Protein AF-A0A2H0EDC3-F1 (afdb_monomer_lite)

Sequence (163 aa):
MGNQDIRWSEEHVVAGQKFCNKIWNSARFALLQILNSIITKQIPRGSFQISKTIKPKTTADKKILNQLTKIKKSTEKDLDNYRFGQALHKLYEFFWHNFCDKYIEISKKQMADDKLQKNTQEILIYILLSSLKLLHPFMPFITEEIYQQLPIKNKKMLMIEKW

Radius of gyration: 16.55 Å; chains: 1; bounding box: 41×32×51 Å

Organism: NCBI:txid1975071

pLDDT: mean 89.43, std 10.79, range [50.56, 98.12]

Structure (mmCIF, N/CA/C/O backbone):
data_AF-A0A2H0EDC3-F1
#
_entry.id   AF-A0A2H0EDC3-F1
#
loop_
_atom_site.group_PDB
_atom_site.id
_atom_site.type_symbol
_atom_site.label_atom_id
_atom_site.label_alt_id
_atom_site.label_comp_id
_atom_site.label_asym_id
_atom_site.label_entity_id
_atom_site.label_seq_id
_atom_site.pdbx_PDB_ins_code
_atom_site.Cartn_x
_atom_site.Cartn_y
_atom_site.Cartn_z
_atom_site.occupancy
_atom_site.B_iso_or_equiv
_atom_site.auth_seq_id
_atom_site.auth_comp_id
_atom_site.auth_asym_id
_atom_site.auth_atom_id
_atom_site.pdbx_PDB_model_num
ATOM 1 N N . MET A 1 1 ? 6.210 3.851 -24.249 1.00 50.56 1 MET A N 1
ATOM 2 C CA . MET A 1 1 ? 7.365 3.884 -23.326 1.00 50.56 1 MET A CA 1
ATOM 3 C C . MET A 1 1 ? 7.653 2.446 -22.936 1.00 50.56 1 MET A C 1
ATOM 5 O O . MET A 1 1 ? 6.870 1.892 -22.180 1.00 50.56 1 MET A O 1
ATOM 9 N N . GLY A 1 2 ? 8.648 1.818 -23.562 1.00 57.88 2 GLY A N 1
ATOM 10 C CA . GLY A 1 2 ? 8.924 0.377 -23.434 1.00 57.88 2 GLY A CA 1
ATOM 11 C C . GLY A 1 2 ? 10.128 -0.111 -24.254 1.00 57.88 2 GLY A C 1
ATOM 12 O O . GLY A 1 2 ? 10.671 -1.156 -23.939 1.00 57.88 2 GLY A O 1
ATOM 13 N N . ASN A 1 3 ? 10.590 0.677 -25.234 1.00 67.06 3 ASN A N 1
ATOM 14 C CA . ASN A 1 3 ? 11.725 0.343 -26.110 1.00 67.06 3 ASN A CA 1
ATOM 15 C C . ASN A 1 3 ? 12.952 1.245 -25.868 1.00 67.06 3 ASN A C 1
ATOM 17 O O . ASN A 1 3 ? 13.669 1.561 -26.810 1.00 67.06 3 ASN A O 1
ATOM 21 N N . GLN A 1 4 ? 13.134 1.764 -24.651 1.00 77.19 4 GLN A N 1
ATOM 22 C CA . GLN A 1 4 ? 14.317 2.561 -24.313 1.00 77.19 4 GLN A CA 1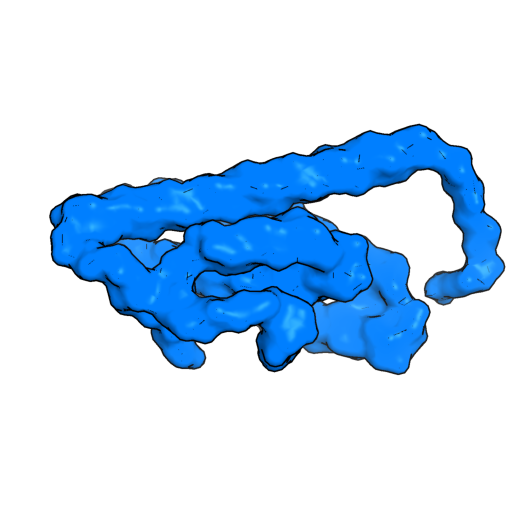
ATOM 23 C C . GLN A 1 4 ? 15.284 1.704 -23.511 1.00 77.19 4 GLN A C 1
ATOM 25 O O . GLN A 1 4 ? 14.855 1.002 -22.594 1.00 77.19 4 GLN A O 1
ATOM 30 N N . ASP A 1 5 ? 16.569 1.800 -23.841 1.00 84.88 5 ASP A N 1
ATOM 31 C CA . ASP A 1 5 ? 17.624 1.147 -23.078 1.00 84.88 5 ASP A CA 1
ATOM 32 C C . ASP A 1 5 ? 17.615 1.650 -21.633 1.00 84.88 5 ASP A C 1
ATOM 34 O O . ASP A 1 5 ? 17.554 2.854 -21.363 1.00 84.88 5 ASP A O 1
ATOM 38 N N . ILE A 1 6 ? 17.674 0.713 -20.690 1.00 84.38 6 ILE A N 1
ATOM 39 C CA . ILE A 1 6 ? 17.744 1.029 -19.267 1.00 84.38 6 ILE A CA 1
ATOM 40 C C . ILE A 1 6 ? 19.215 1.056 -18.881 1.00 84.38 6 ILE A C 1
ATOM 42 O O . ILE A 1 6 ? 19.876 0.020 -18.801 1.00 84.38 6 ILE A O 1
ATOM 46 N N . ARG A 1 7 ? 19.733 2.256 -18.618 1.00 88.12 7 ARG A N 1
ATOM 47 C CA . ARG A 1 7 ? 21.072 2.406 -18.054 1.00 88.12 7 ARG A CA 1
ATOM 48 C C . ARG A 1 7 ? 21.063 1.922 -16.606 1.00 88.12 7 ARG A C 1
ATOM 50 O O . ARG A 1 7 ? 20.279 2.400 -15.790 1.00 88.12 7 ARG A O 1
ATOM 57 N N . TRP A 1 8 ? 21.978 1.015 -16.279 1.00 90.81 8 TRP A N 1
ATOM 58 C CA . TRP A 1 8 ? 22.224 0.639 -14.892 1.00 90.81 8 TRP A CA 1
ATOM 59 C C . TRP A 1 8 ? 22.732 1.843 -14.086 1.00 90.81 8 TRP A C 1
ATOM 61 O O . TRP A 1 8 ? 23.658 2.541 -14.510 1.00 90.81 8 TRP A O 1
ATOM 71 N N . SER A 1 9 ? 22.136 2.065 -12.915 1.00 93.38 9 SER A N 1
ATOM 72 C CA . SER A 1 9 ? 22.588 3.047 -11.932 1.00 93.38 9 SER A CA 1
ATOM 73 C C . SER A 1 9 ? 22.294 2.537 -10.527 1.00 93.38 9 SER A C 1
ATOM 75 O O . SER A 1 9 ? 21.162 2.155 -10.222 1.00 93.38 9 SER A O 1
ATOM 77 N N . GLU A 1 10 ? 23.302 2.591 -9.658 1.00 95.69 10 GLU A N 1
ATOM 78 C CA . GLU A 1 10 ? 23.181 2.260 -8.233 1.00 95.69 10 GLU A CA 1
ATOM 79 C C . GLU A 1 10 ? 22.108 3.119 -7.542 1.00 95.69 10 GLU A C 1
ATOM 81 O O . GLU A 1 10 ? 21.401 2.676 -6.638 1.00 95.69 10 GLU A O 1
ATOM 86 N N . GLU A 1 11 ? 21.908 4.347 -8.025 1.00 95.19 11 GLU A N 1
ATOM 87 C CA . GLU A 1 11 ? 20.897 5.267 -7.507 1.00 95.19 11 GLU A CA 1
ATOM 88 C C . GLU A 1 11 ? 19.480 4.688 -7.609 1.00 95.19 11 GLU A C 1
ATOM 90 O O . GLU A 1 11 ? 18.653 4.910 -6.721 1.00 95.19 11 GLU A O 1
ATOM 95 N N . HIS A 1 12 ? 19.194 3.900 -8.654 1.00 90.81 12 HIS A N 1
ATOM 96 C CA . HIS A 1 12 ? 17.902 3.233 -8.816 1.00 90.81 12 HIS A CA 1
ATOM 97 C C . HIS A 1 12 ? 17.702 2.119 -7.783 1.00 90.81 12 HIS A C 1
ATOM 99 O O . HIS A 1 12 ? 16.598 1.965 -7.255 1.00 90.81 12 HIS A O 1
ATOM 105 N N . VAL A 1 13 ? 18.767 1.391 -7.435 1.00 94.44 13 VAL A N 1
ATOM 106 C CA . VAL A 1 13 ? 18.743 0.365 -6.381 1.00 94.44 13 VAL A CA 1
ATOM 107 C C . VAL A 1 13 ? 18.464 1.013 -5.026 1.00 94.44 13 VAL A C 1
ATOM 109 O O . VAL A 1 13 ? 17.558 0.591 -4.301 1.00 94.44 13 VAL A O 1
ATOM 112 N N . VAL A 1 14 ? 19.170 2.103 -4.715 1.00 96.81 14 VAL A N 1
ATOM 113 C CA . VAL A 1 14 ? 18.972 2.874 -3.478 1.00 96.81 14 VAL A CA 1
ATOM 114 C C . VAL A 1 14 ? 17.556 3.456 -3.403 1.00 96.81 14 VAL A C 1
ATOM 116 O O . VAL A 1 14 ? 16.933 3.438 -2.338 1.00 96.81 14 VAL A O 1
ATOM 119 N N . ALA A 1 15 ? 17.009 3.948 -4.518 1.00 93.94 15 ALA A N 1
ATOM 120 C CA . ALA A 1 15 ? 15.629 4.425 -4.577 1.00 93.94 15 ALA A CA 1
ATOM 121 C C . ALA A 1 15 ? 14.622 3.301 -4.267 1.00 93.94 15 ALA A C 1
ATOM 123 O O . ALA A 1 15 ? 13.719 3.495 -3.447 1.00 93.94 15 ALA A O 1
ATOM 124 N N . GLY A 1 16 ? 14.819 2.111 -4.845 1.00 94.94 16 GLY A N 1
ATOM 125 C CA . GLY A 1 16 ? 14.012 0.925 -4.547 1.00 94.94 16 GLY A CA 1
ATOM 126 C C . GLY A 1 16 ? 14.071 0.531 -3.069 1.00 94.94 16 GLY A C 1
ATOM 127 O O . GLY A 1 16 ? 13.032 0.348 -2.433 1.00 94.94 16 GLY A O 1
ATOM 128 N N . GLN A 1 17 ? 15.269 0.498 -2.477 1.00 97.00 17 GLN A N 1
ATOM 129 C CA . GLN A 1 17 ? 15.453 0.200 -1.053 1.00 97.00 17 GLN A CA 1
ATOM 130 C C . GLN A 1 17 ? 14.708 1.200 -0.153 1.00 97.00 17 GLN A C 1
ATOM 132 O O . GLN A 1 17 ? 14.013 0.806 0.788 1.00 97.00 17 GLN A O 1
ATOM 137 N N . LYS A 1 18 ? 14.806 2.503 -0.451 1.00 97.12 18 LYS A N 1
ATOM 138 C CA . LYS A 1 18 ? 14.082 3.551 0.287 1.00 97.12 18 LYS A CA 1
ATOM 139 C C . LYS A 1 18 ? 12.570 3.359 0.202 1.00 97.12 18 LYS A C 1
ATOM 141 O O . LYS A 1 18 ? 11.879 3.564 1.201 1.00 97.12 18 LYS A O 1
ATOM 146 N N . PHE A 1 19 ? 12.059 2.935 -0.952 1.00 97.31 19 PHE A N 1
ATOM 147 C CA . PHE A 1 19 ? 10.638 2.646 -1.115 1.00 97.31 19 PHE A CA 1
ATOM 148 C C . PHE A 1 19 ? 10.187 1.431 -0.309 1.00 97.31 19 PHE A C 1
ATOM 150 O O . PHE A 1 19 ? 9.213 1.540 0.436 1.00 97.31 19 PHE A O 1
ATOM 157 N N . CYS A 1 20 ? 10.941 0.332 -0.342 1.00 97.69 20 CYS A N 1
ATOM 158 C CA . CYS A 1 20 ? 10.697 -0.824 0.521 1.00 97.69 20 CYS A CA 1
ATOM 159 C C . CYS A 1 20 ? 10.637 -0.422 2.006 1.00 97.69 20 CYS A C 1
ATOM 161 O O . CYS A 1 20 ? 9.675 -0.749 2.704 1.00 97.69 20 CYS A O 1
ATOM 163 N N . ASN A 1 21 ? 11.599 0.380 2.474 1.00 97.38 21 ASN A N 1
ATOM 164 C CA . ASN A 1 21 ? 11.613 0.888 3.849 1.00 97.38 21 ASN A CA 1
ATOM 165 C C . ASN A 1 21 ? 10.387 1.757 4.170 1.00 97.38 21 ASN A C 1
ATOM 167 O O . ASN A 1 21 ? 9.816 1.654 5.257 1.00 97.38 21 ASN A O 1
ATOM 171 N N . LYS A 1 22 ? 9.950 2.606 3.232 1.00 96.62 22 LYS A N 1
ATOM 172 C CA . LYS A 1 22 ? 8.741 3.427 3.395 1.00 96.62 22 LYS A CA 1
ATOM 173 C C . LYS A 1 22 ? 7.493 2.546 3.535 1.00 96.62 22 LYS A C 1
ATOM 175 O O . LYS A 1 22 ? 6.687 2.799 4.427 1.00 96.62 22 LYS A O 1
ATOM 180 N N . ILE A 1 23 ? 7.356 1.496 2.720 1.00 97.38 23 ILE A N 1
ATOM 181 C CA . ILE A 1 23 ? 6.242 0.534 2.800 1.00 97.38 23 ILE A CA 1
ATOM 182 C C . ILE A 1 23 ? 6.234 -0.172 4.155 1.00 97.38 23 ILE A C 1
ATOM 184 O O . ILE A 1 23 ? 5.198 -0.196 4.823 1.00 97.38 23 ILE A O 1
ATOM 188 N N . TRP A 1 24 ? 7.391 -0.670 4.591 1.00 97.38 24 TRP A N 1
ATOM 189 C CA . TRP A 1 24 ? 7.544 -1.323 5.888 1.00 97.38 24 TRP A CA 1
ATOM 190 C C . TRP A 1 24 ? 7.150 -0.413 7.055 1.00 97.38 24 TRP A C 1
ATOM 192 O O . TRP A 1 24 ? 6.344 -0.789 7.906 1.00 97.38 24 TRP A O 1
ATOM 202 N N . ASN A 1 25 ? 7.670 0.816 7.080 1.00 96.69 25 ASN A N 1
ATOM 203 C CA . ASN A 1 25 ? 7.394 1.771 8.152 1.00 96.69 25 ASN A CA 1
ATOM 204 C C . ASN A 1 25 ? 5.911 2.161 8.211 1.00 96.69 25 ASN A C 1
ATOM 206 O O . ASN A 1 25 ? 5.329 2.218 9.297 1.00 96.69 25 ASN A O 1
ATOM 210 N N . SER A 1 26 ? 5.281 2.378 7.055 1.00 95.75 26 SER A N 1
ATOM 211 C CA . SER A 1 26 ? 3.847 2.672 6.971 1.00 95.75 26 SER A CA 1
ATOM 212 C C . SER A 1 26 ? 2.989 1.498 7.434 1.00 95.75 26 SER A C 1
ATOM 214 O O . SER A 1 26 ? 2.010 1.696 8.159 1.00 95.75 26 SER A O 1
ATOM 216 N N . ALA A 1 27 ? 3.374 0.272 7.075 1.00 95.44 27 ALA A N 1
ATOM 217 C CA . ALA A 1 27 ? 2.696 -0.928 7.539 1.00 95.44 27 ALA A CA 1
ATOM 218 C C . ALA A 1 27 ? 2.818 -1.112 9.052 1.00 95.44 27 ALA A C 1
ATOM 220 O O . ALA A 1 27 ? 1.811 -1.309 9.733 1.00 95.44 27 ALA A O 1
ATOM 221 N N . ARG A 1 28 ? 4.033 -0.965 9.592 1.00 94.62 28 ARG A N 1
ATOM 222 C CA . ARG A 1 28 ? 4.295 -1.019 11.032 1.00 94.62 28 ARG A CA 1
ATOM 223 C C . ARG A 1 28 ? 3.454 0.005 11.788 1.00 94.62 28 ARG A C 1
ATOM 225 O O . ARG A 1 28 ? 2.851 -0.340 12.800 1.00 94.62 28 ARG A O 1
ATOM 232 N N . PHE A 1 29 ? 3.373 1.241 11.293 1.00 94.62 29 PHE A N 1
ATOM 233 C CA . PHE A 1 29 ? 2.511 2.263 11.885 1.00 94.62 29 PHE A CA 1
ATOM 234 C C . PHE A 1 29 ? 1.046 1.810 11.922 1.00 94.62 29 PHE A C 1
ATOM 236 O O . PHE A 1 29 ? 0.441 1.823 12.992 1.00 94.62 29 PHE A O 1
ATOM 243 N N . ALA A 1 30 ? 0.486 1.374 10.790 1.00 92.62 30 ALA A N 1
ATOM 244 C CA . ALA A 1 30 ? -0.910 0.942 10.722 1.00 92.62 30 ALA A CA 1
ATOM 245 C C . ALA A 1 30 ? -1.193 -0.231 11.678 1.00 92.62 30 ALA A C 1
ATOM 247 O O . ALA A 1 30 ? -2.160 -0.179 12.437 1.00 92.62 30 ALA A O 1
ATOM 248 N N . LEU A 1 31 ? -0.316 -1.242 11.694 1.00 90.19 31 LEU A N 1
ATOM 249 C CA . LEU A 1 31 ? -0.400 -2.411 12.574 1.00 90.19 31 LEU A CA 1
ATOM 250 C C . LEU A 1 31 ? -0.418 -2.034 14.055 1.00 90.19 31 LEU A C 1
ATOM 252 O O . LEU A 1 31 ? -1.269 -2.523 14.801 1.00 90.19 31 LEU A O 1
ATOM 256 N N . LEU A 1 32 ? 0.480 -1.138 14.473 1.00 90.19 32 LEU A N 1
ATOM 257 C CA . LEU A 1 32 ? 0.546 -0.666 15.856 1.00 90.19 32 LEU A CA 1
ATOM 258 C C . LEU A 1 32 ? -0.761 0.004 16.290 1.00 90.19 32 LEU A C 1
ATOM 260 O O . LEU A 1 32 ? -1.227 -0.244 17.401 1.00 90.19 32 LEU A O 1
ATOM 264 N N . GLN A 1 33 ? -1.400 0.788 15.414 1.00 88.50 33 GLN A N 1
ATOM 265 C CA . GLN A 1 33 ? -2.673 1.434 15.751 1.00 88.50 33 GLN A CA 1
ATOM 266 C C . GLN A 1 33 ? -3.785 0.421 16.046 1.00 88.50 33 GLN A C 1
ATOM 268 O O . GLN A 1 33 ? -4.574 0.619 16.971 1.00 88.50 33 GLN A O 1
ATOM 273 N N . ILE A 1 34 ? -3.844 -0.686 15.303 1.00 82.50 34 ILE A N 1
ATOM 274 C CA . ILE A 1 34 ? -4.866 -1.720 15.525 1.00 82.50 34 ILE A CA 1
ATOM 275 C C . ILE A 1 34 ? -4.530 -2.555 16.744 1.00 82.50 34 ILE A C 1
ATOM 277 O O . ILE A 1 34 ? -5.424 -2.832 17.537 1.00 82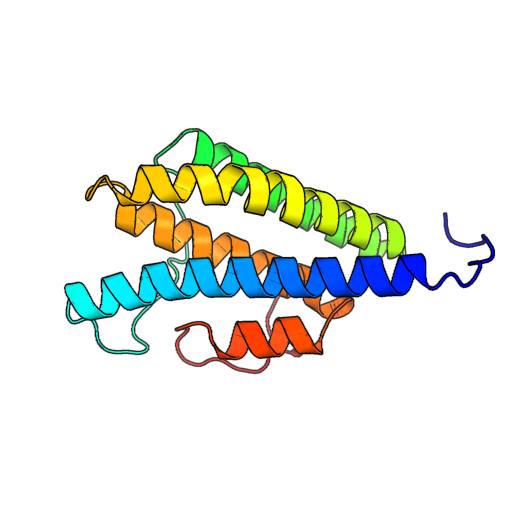.50 34 ILE A O 1
ATOM 281 N N . LEU A 1 35 ? -3.264 -2.948 16.912 1.00 80.62 35 LEU A N 1
ATOM 282 C CA . LEU A 1 35 ? -2.845 -3.753 18.055 1.00 80.62 35 LEU A CA 1
ATOM 283 C C . LEU A 1 35 ? -3.135 -3.022 19.369 1.00 80.62 35 LEU A C 1
ATOM 285 O O . LEU A 1 35 ? -3.681 -3.630 20.285 1.00 80.62 35 LEU A O 1
ATOM 289 N N . ASN A 1 36 ? -2.870 -1.714 19.421 1.00 79.00 36 ASN A N 1
ATOM 290 C CA . ASN A 1 36 ? -3.242 -0.882 20.561 1.00 79.00 36 ASN A CA 1
ATOM 291 C C . ASN A 1 36 ? -4.753 -0.944 20.817 1.00 79.00 36 ASN A C 1
ATOM 293 O O . ASN A 1 36 ? -5.166 -1.190 21.943 1.00 79.00 36 ASN A O 1
ATOM 297 N N . SER A 1 37 ? -5.590 -0.829 19.778 1.00 73.81 37 SER A N 1
ATOM 298 C CA . SER A 1 37 ? -7.045 -0.945 19.948 1.00 73.81 37 SER A CA 1
ATOM 299 C C . SER A 1 37 ? -7.488 -2.337 20.408 1.00 73.81 37 SER A C 1
ATOM 301 O O . SER A 1 37 ? -8.375 -2.438 21.249 1.00 73.81 37 SER A O 1
ATOM 303 N N . ILE A 1 38 ? -6.865 -3.402 19.893 1.00 71.06 38 ILE A N 1
ATOM 304 C CA . ILE A 1 38 ? -7.131 -4.791 20.292 1.00 71.06 38 ILE A CA 1
ATOM 305 C C . ILE A 1 38 ? -6.822 -4.982 21.779 1.00 71.06 38 ILE A C 1
ATOM 307 O O . ILE A 1 38 ? -7.643 -5.551 22.494 1.00 71.06 38 ILE A O 1
ATOM 311 N N . ILE A 1 39 ? -5.672 -4.481 22.240 1.00 68.69 39 ILE A N 1
ATOM 312 C CA . ILE A 1 39 ? -5.248 -4.559 23.643 1.00 68.69 39 ILE A CA 1
ATOM 313 C C . ILE A 1 39 ? -6.195 -3.743 24.528 1.00 68.69 39 ILE A C 1
ATOM 315 O O . ILE A 1 39 ? -6.745 -4.281 25.485 1.00 68.69 39 ILE A O 1
ATOM 319 N N . THR A 1 40 ? -6.447 -2.474 24.191 1.00 68.31 40 THR A N 1
ATOM 320 C CA . THR A 1 40 ? -7.304 -1.587 24.994 1.00 68.31 40 THR A CA 1
ATOM 321 C C . THR A 1 40 ? -8.747 -2.087 25.075 1.00 68.31 40 THR A C 1
ATOM 323 O O . THR A 1 40 ? -9.380 -1.961 26.117 1.00 68.31 40 THR A O 1
ATOM 326 N N . LYS A 1 41 ? -9.280 -2.668 23.992 1.00 67.38 41 LYS A N 1
ATOM 327 C CA . LYS A 1 41 ? -10.680 -3.123 23.907 1.00 67.38 41 LYS A CA 1
ATOM 328 C C . LYS A 1 41 ? -10.853 -4.622 24.178 1.00 67.38 41 LYS A C 1
ATOM 330 O O . LYS A 1 41 ? -11.950 -5.132 23.981 1.00 67.38 41 LYS A O 1
ATOM 335 N N . GLN A 1 42 ? -9.789 -5.319 24.596 1.00 64.25 42 GLN A N 1
ATOM 336 C CA . GLN A 1 42 ? -9.769 -6.766 24.870 1.00 64.25 42 GLN A CA 1
ATOM 337 C C . GLN A 1 42 ? -10.365 -7.617 23.734 1.00 64.25 42 GLN A C 1
ATOM 339 O O . GLN A 1 42 ? -11.045 -8.619 23.952 1.00 64.25 42 GLN A O 1
ATOM 344 N N . ILE A 1 43 ? -10.125 -7.208 22.489 1.00 62.50 43 ILE A N 1
ATOM 345 C CA . ILE A 1 43 ? -10.639 -7.914 21.317 1.00 62.50 43 ILE A CA 1
ATOM 346 C C . ILE A 1 43 ? -9.794 -9.189 21.115 1.00 62.50 43 ILE A C 1
ATOM 348 O O . ILE A 1 43 ? -8.565 -9.112 21.149 1.00 62.50 43 ILE A O 1
ATOM 352 N N . PRO A 1 44 ? -10.387 -10.373 20.870 1.00 61.41 44 PRO A N 1
ATOM 353 C CA . PRO A 1 44 ? -9.613 -11.580 20.597 1.00 61.41 44 PRO A CA 1
ATOM 354 C C . PRO A 1 44 ? -8.700 -11.399 19.376 1.00 61.41 44 PRO A C 1
ATOM 356 O O . PRO A 1 44 ? -9.146 -10.942 18.316 1.00 61.41 44 PRO A O 1
ATOM 359 N N . ARG A 1 45 ? -7.420 -11.780 19.493 1.00 56.75 45 ARG A N 1
ATOM 360 C CA . ARG A 1 45 ? -6.477 -11.755 18.361 1.00 56.75 45 ARG A CA 1
ATOM 361 C C . ARG A 1 45 ? -7.046 -12.582 17.198 1.00 56.75 45 ARG A C 1
ATOM 363 O O . ARG A 1 45 ? -7.513 -13.696 17.397 1.00 56.75 45 ARG A O 1
ATOM 370 N N . GLY A 1 46 ? -7.030 -12.022 15.986 1.00 57.91 46 GLY A N 1
ATOM 371 C CA . GLY A 1 46 ? -7.571 -12.674 14.782 1.00 57.91 46 GLY A CA 1
ATOM 372 C C . GLY A 1 46 ? -9.068 -12.455 14.520 1.00 57.91 46 GLY A C 1
ATOM 373 O O . GLY A 1 46 ? -9.612 -13.036 13.582 1.00 57.91 46 GLY A O 1
ATOM 374 N N . SER A 1 47 ? -9.741 -11.607 15.305 1.00 58.75 47 SER A N 1
ATOM 375 C CA . SER A 1 47 ? -11.135 -11.198 15.058 1.00 58.75 47 SER A CA 1
ATOM 376 C C . SER A 1 47 ? -11.273 -9.865 14.310 1.00 58.75 47 SER A C 1
ATOM 378 O O . SER A 1 47 ? -12.392 -9.417 14.063 1.00 58.75 47 SER A O 1
ATOM 380 N N . PHE A 1 48 ? -10.158 -9.233 13.915 1.00 63.91 48 PHE A N 1
ATOM 381 C CA . PHE A 1 48 ? -10.204 -8.000 13.134 1.00 63.91 48 PHE A CA 1
ATOM 382 C C . PHE A 1 48 ? -10.741 -8.301 11.733 1.00 63.91 48 PHE A C 1
ATOM 384 O O . PHE A 1 48 ? -10.047 -8.825 10.860 1.00 63.91 48 PHE A O 1
ATOM 391 N N . GLN A 1 49 ? -12.019 -7.996 11.535 1.00 63.84 49 GLN A N 1
ATOM 392 C CA . GLN A 1 49 ? -12.689 -8.173 10.264 1.00 63.84 49 GLN A CA 1
ATOM 393 C C . GLN A 1 49 ? -12.704 -6.839 9.532 1.00 63.84 49 GLN A C 1
ATOM 395 O O . GLN A 1 49 ? -13.352 -5.886 9.961 1.00 63.84 49 GLN A O 1
ATOM 400 N N . ILE A 1 50 ? -11.984 -6.780 8.414 1.00 66.75 50 ILE A N 1
ATOM 401 C CA . ILE A 1 50 ? -12.080 -5.647 7.499 1.00 66.75 50 ILE A CA 1
ATOM 402 C C . ILE A 1 50 ? -13.519 -5.632 6.984 1.00 66.75 50 ILE A C 1
ATOM 404 O O . ILE A 1 50 ? -13.977 -6.602 6.373 1.00 66.75 50 ILE A O 1
ATOM 408 N N . SER A 1 51 ? -14.246 -4.554 7.278 1.00 66.12 51 SER A N 1
ATOM 409 C CA . SER A 1 51 ? -15.608 -4.381 6.784 1.00 66.12 51 SER A CA 1
ATOM 410 C C . SER A 1 51 ? -15.615 -4.489 5.259 1.00 66.12 51 SER A C 1
ATOM 412 O O . SER A 1 51 ? -14.821 -3.838 4.579 1.00 66.12 51 SER A O 1
ATOM 414 N N . LYS A 1 52 ? -16.546 -5.279 4.705 1.00 64.44 52 LYS A N 1
ATOM 415 C CA . LYS A 1 52 ? -16.743 -5.388 3.246 1.00 64.44 52 LYS A CA 1
ATOM 416 C C . LYS A 1 52 ? -17.088 -4.039 2.606 1.00 64.44 52 LYS A C 1
ATOM 418 O O . LYS A 1 52 ? -16.866 -3.847 1.417 1.00 64.44 52 LYS A O 1
ATOM 423 N N . THR A 1 53 ? -17.631 -3.114 3.394 1.00 73.44 53 THR A N 1
ATOM 424 C CA . THR A 1 53 ? -17.997 -1.763 2.967 1.00 73.44 53 THR A CA 1
ATOM 425 C C . THR A 1 53 ? -17.381 -0.740 3.901 1.00 73.44 53 THR A C 1
ATOM 427 O O . THR A 1 53 ? -17.795 -0.612 5.056 1.00 73.44 53 THR A O 1
ATOM 430 N N . ILE A 1 54 ? -16.424 0.018 3.378 1.00 83.44 54 ILE A N 1
ATOM 431 C CA . ILE A 1 54 ? -15.784 1.115 4.097 1.00 83.44 54 ILE A CA 1
ATOM 432 C C . ILE A 1 54 ? -16.508 2.410 3.781 1.00 83.44 54 ILE A C 1
ATOM 434 O O . ILE A 1 54 ? -16.653 2.788 2.618 1.00 83.44 54 ILE A O 1
ATOM 438 N N . LYS A 1 55 ? -16.973 3.087 4.830 1.00 87.81 55 LYS A N 1
ATOM 439 C CA . LYS A 1 55 ? -17.691 4.353 4.711 1.00 87.81 55 LYS A CA 1
ATOM 440 C C . LYS A 1 55 ? -16.797 5.489 5.213 1.00 87.81 55 LYS A C 1
ATOM 442 O O . LYS A 1 55 ? -16.396 5.466 6.372 1.00 87.81 55 LYS A O 1
ATOM 447 N N . PRO A 1 56 ? -16.471 6.489 4.378 1.00 91.69 56 PRO A N 1
ATOM 448 C CA . PRO A 1 56 ? -15.712 7.642 4.844 1.00 91.69 56 PRO A CA 1
ATOM 449 C C . PRO A 1 56 ? -16.544 8.458 5.839 1.00 91.69 56 PRO A C 1
ATOM 451 O O . PRO A 1 56 ? -17.717 8.725 5.578 1.00 91.69 56 PRO A O 1
ATOM 454 N N . LYS A 1 57 ? -15.933 8.890 6.949 1.00 91.94 57 LYS A N 1
ATOM 455 C CA . LYS A 1 57 ? -16.556 9.840 7.890 1.00 91.94 57 LYS A CA 1
ATOM 456 C C . LYS A 1 57 ? -16.047 11.261 7.688 1.00 91.94 57 LYS A C 1
ATOM 458 O O . LYS A 1 57 ? -16.758 12.215 7.981 1.00 91.94 57 LYS A O 1
ATOM 463 N N . THR A 1 58 ? -14.832 11.406 7.167 1.00 93.94 58 THR A N 1
ATOM 464 C CA . THR A 1 58 ? -14.213 12.707 6.916 1.00 93.94 58 THR A CA 1
ATOM 465 C C . THR A 1 58 ? -14.012 12.968 5.425 1.00 93.94 58 THR A C 1
ATOM 467 O O . THR A 1 58 ? -14.014 12.063 4.583 1.00 93.94 58 THR A O 1
ATOM 470 N N . THR A 1 59 ? -13.801 14.236 5.076 1.00 94.88 59 THR A N 1
ATOM 471 C CA . THR A 1 59 ? -13.442 14.643 3.710 1.00 94.88 59 THR A CA 1
ATOM 472 C C . THR A 1 59 ? -12.110 14.033 3.270 1.00 94.88 59 THR A C 1
ATOM 474 O O . THR A 1 59 ? -11.970 13.636 2.111 1.00 94.88 59 THR A O 1
ATOM 477 N N . ALA A 1 60 ? -11.159 13.896 4.199 1.00 95.25 60 ALA A N 1
ATOM 478 C CA . ALA A 1 60 ? -9.880 13.236 3.967 1.00 95.25 60 ALA A CA 1
ATOM 479 C C . ALA A 1 60 ? -10.061 11.754 3.607 1.00 95.25 60 ALA A C 1
ATOM 481 O O . ALA A 1 60 ? -9.497 11.306 2.609 1.00 95.25 60 ALA A O 1
ATOM 482 N N . ASP A 1 61 ? -10.911 11.031 4.345 1.00 95.12 61 ASP A N 1
ATOM 483 C CA . ASP A 1 61 ? -11.236 9.623 4.074 1.00 95.12 61 ASP A CA 1
ATOM 484 C C . ASP A 1 61 ? -11.825 9.450 2.675 1.00 95.12 61 ASP A C 1
ATOM 486 O O . ASP A 1 61 ? -11.385 8.615 1.885 1.00 95.12 61 ASP A O 1
ATOM 490 N N . LYS A 1 62 ? -12.808 10.291 2.333 1.00 96.00 62 LYS A N 1
ATOM 491 C CA . LYS A 1 62 ? -13.450 10.252 1.017 1.00 96.00 62 LYS A CA 1
ATOM 492 C C . LYS A 1 62 ? -12.430 10.507 -0.093 1.00 96.00 62 LYS A C 1
ATOM 494 O O . LYS A 1 62 ? -12.457 9.840 -1.127 1.00 96.00 62 LYS A O 1
ATOM 499 N N . LYS A 1 63 ? -11.516 11.459 0.115 1.00 97.12 63 LYS A N 1
ATOM 500 C CA . LYS A 1 63 ? -10.476 11.801 -0.858 1.00 97.12 63 LYS A CA 1
ATOM 501 C C . LYS A 1 63 ? -9.513 10.638 -1.089 1.00 97.12 63 LYS A C 1
ATOM 503 O O . LYS A 1 63 ? -9.284 10.298 -2.249 1.00 97.12 63 LYS A O 1
ATOM 508 N N . ILE A 1 64 ? -8.983 10.020 -0.032 1.00 97.25 64 ILE A N 1
ATOM 509 C CA . ILE A 1 64 ? -8.002 8.937 -0.180 1.00 97.25 64 ILE A CA 1
ATOM 510 C C . ILE A 1 64 ? -8.631 7.675 -0.787 1.00 97.25 64 ILE A C 1
ATOM 512 O O . ILE A 1 64 ? -8.035 7.067 -1.673 1.00 97.25 64 ILE A O 1
ATOM 516 N N . LEU A 1 65 ? -9.871 7.335 -0.417 1.00 96.31 65 LEU A N 1
ATOM 517 C CA . LEU A 1 65 ? -10.595 6.191 -0.987 1.00 96.31 65 LEU A CA 1
ATOM 518 C C . LEU A 1 65 ? -10.894 6.388 -2.480 1.00 96.31 65 LEU A C 1
ATOM 520 O O . LEU A 1 65 ? -10.730 5.469 -3.288 1.00 96.31 65 LEU A O 1
ATOM 524 N N . ASN A 1 66 ? -11.265 7.608 -2.875 1.00 96.75 66 ASN A N 1
ATOM 525 C CA . ASN A 1 66 ? -11.442 7.952 -4.284 1.00 96.75 66 ASN A CA 1
ATOM 526 C C . ASN A 1 66 ? -10.121 7.866 -5.061 1.00 96.75 66 ASN A C 1
ATOM 528 O O . ASN A 1 66 ? -10.108 7.409 -6.202 1.00 96.75 66 ASN A O 1
ATOM 532 N N . GLN A 1 67 ? -9.008 8.298 -4.462 1.00 97.06 67 GLN A N 1
ATOM 533 C CA . GLN A 1 67 ? -7.685 8.199 -5.080 1.00 97.06 67 GLN A CA 1
ATOM 534 C C . GLN A 1 67 ? -7.237 6.745 -5.237 1.00 97.06 67 GLN A C 1
ATOM 536 O O . GLN A 1 67 ? -6.778 6.385 -6.316 1.00 97.06 67 GLN A O 1
ATOM 541 N N . LEU A 1 68 ? -7.461 5.899 -4.229 1.00 96.94 68 LEU A N 1
ATOM 542 C CA . LEU A 1 68 ? -7.198 4.462 -4.309 1.00 96.94 68 LEU A CA 1
A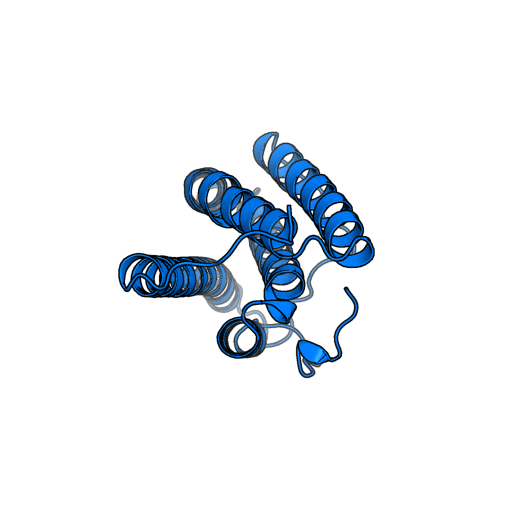TOM 543 C C . LEU A 1 68 ? -8.021 3.799 -5.424 1.00 96.94 68 LEU A C 1
ATOM 545 O O . LEU A 1 68 ? -7.507 3.008 -6.207 1.00 96.94 68 LEU A O 1
ATOM 549 N N . THR A 1 69 ? -9.298 4.160 -5.550 1.00 96.00 69 THR A N 1
ATOM 550 C CA . THR A 1 69 ? -10.157 3.624 -6.620 1.00 96.00 69 THR A CA 1
ATOM 551 C C . THR A 1 69 ? -9.642 4.021 -8.004 1.00 96.00 69 THR A C 1
ATOM 553 O O . THR A 1 69 ? -9.641 3.209 -8.929 1.00 96.00 69 THR A O 1
ATOM 556 N N . LYS A 1 70 ? -9.181 5.269 -8.156 1.00 97.00 70 LYS A N 1
ATOM 557 C CA . LYS A 1 70 ? -8.569 5.743 -9.403 1.00 97.00 70 LYS A CA 1
ATOM 558 C C . LYS A 1 70 ? -7.263 5.010 -9.693 1.00 97.00 70 LYS A C 1
ATOM 560 O O . LYS A 1 70 ? -7.073 4.594 -10.833 1.00 97.00 70 LYS A O 1
ATOM 565 N N . ILE A 1 71 ? -6.405 4.831 -8.683 1.00 97.25 71 ILE A N 1
ATOM 566 C CA . ILE A 1 71 ? -5.101 4.200 -8.882 1.00 97.25 71 ILE A CA 1
ATOM 567 C C . ILE A 1 71 ? -5.256 2.736 -9.277 1.00 97.25 71 ILE A C 1
ATOM 569 O O . ILE A 1 71 ? -4.668 2.340 -10.276 1.00 97.25 71 ILE A O 1
ATOM 573 N N . LYS A 1 72 ? -6.148 1.988 -8.611 1.00 96.19 72 LYS A N 1
ATOM 574 C CA . LYS A 1 72 ? -6.457 0.590 -8.945 1.00 96.19 72 LYS A CA 1
ATOM 575 C C . LYS A 1 72 ? -6.836 0.434 -10.420 1.00 96.19 72 LYS A C 1
ATOM 577 O O . LYS A 1 72 ? -6.165 -0.295 -11.141 1.00 96.19 72 LYS A O 1
ATOM 582 N N . LYS A 1 73 ? -7.816 1.215 -10.891 1.00 96.69 73 LYS A N 1
ATOM 583 C CA . LYS A 1 73 ? -8.240 1.208 -12.303 1.00 96.69 73 LYS A CA 1
ATOM 584 C C . LYS A 1 73 ? -7.114 1.597 -13.260 1.00 96.69 73 LYS A C 1
ATOM 586 O O . LYS A 1 73 ? -6.998 1.030 -14.341 1.00 96.69 73 LYS A O 1
ATOM 591 N N . SER A 1 74 ? -6.305 2.599 -12.904 1.00 96.69 74 SER A N 1
ATOM 592 C CA . SER A 1 74 ? -5.209 3.027 -13.778 1.00 96.69 74 SER A CA 1
ATOM 593 C C . SER A 1 74 ? -4.084 1.998 -13.855 1.00 96.69 74 SER A C 1
ATOM 595 O O . SER A 1 74 ? -3.525 1.812 -14.929 1.00 96.69 74 SER A O 1
ATOM 597 N N . THR A 1 75 ? -3.788 1.321 -12.744 1.00 96.12 75 THR A N 1
ATOM 598 C CA . THR A 1 75 ? -2.774 0.271 -12.656 1.00 96.12 75 THR A CA 1
ATOM 599 C C . THR A 1 75 ? -3.215 -0.966 -13.425 1.00 96.12 75 THR A C 1
ATOM 601 O O . THR A 1 75 ? -2.428 -1.458 -14.220 1.00 96.12 75 THR A O 1
ATOM 604 N N . GLU A 1 76 ? -4.463 -1.420 -13.262 1.00 95.00 76 GLU A N 1
ATOM 605 C CA . GLU A 1 76 ? -5.045 -2.511 -14.064 1.00 95.00 76 GLU A CA 1
ATOM 606 C C . GLU A 1 76 ? -4.896 -2.220 -15.560 1.00 95.00 76 GLU A C 1
ATOM 608 O O . GLU A 1 76 ? -4.269 -2.986 -16.283 1.00 95.00 76 GLU A O 1
ATOM 613 N N . LYS A 1 77 ? -5.339 -1.035 -16.001 1.00 96.56 77 LYS A N 1
ATOM 614 C CA . LYS A 1 77 ? -5.204 -0.622 -17.401 1.00 96.56 77 LYS A CA 1
ATOM 615 C C . LYS A 1 77 ? -3.750 -0.615 -17.875 1.00 96.56 77 LYS A C 1
ATOM 617 O O . LYS A 1 77 ? -3.478 -1.012 -19.003 1.00 96.56 77 LYS A O 1
ATOM 622 N N . ASP A 1 78 ? -2.816 -0.107 -17.076 1.00 96.69 78 ASP A N 1
ATOM 623 C CA . ASP A 1 78 ? -1.409 -0.077 -17.474 1.00 96.69 78 ASP A CA 1
ATOM 624 C C . ASP A 1 78 ? -0.815 -1.489 -17.554 1.00 96.69 78 ASP A C 1
ATOM 626 O O . ASP A 1 78 ? -0.077 -1.764 -18.498 1.00 96.69 78 ASP A O 1
ATOM 630 N N . LEU A 1 79 ? -1.161 -2.385 -16.626 1.00 94.19 79 LEU A N 1
ATOM 631 C CA . LEU A 1 79 ? -0.732 -3.786 -16.644 1.00 94.19 79 LEU A CA 1
ATOM 632 C C . LEU A 1 79 ? -1.286 -4.534 -17.864 1.00 94.19 79 LEU A C 1
ATOM 634 O O . LEU A 1 79 ? -0.505 -5.171 -18.567 1.00 94.19 79 LEU A O 1
ATOM 638 N N . ASP A 1 80 ? -2.574 -4.369 -18.184 1.00 95.75 80 ASP A N 1
ATOM 639 C CA . ASP A 1 80 ? -3.214 -4.967 -19.370 1.00 95.75 80 ASP A CA 1
ATOM 640 C C . ASP A 1 80 ? -2.554 -4.514 -20.682 1.00 95.75 80 ASP A C 1
ATOM 642 O O . ASP A 1 80 ? -2.544 -5.230 -21.679 1.00 95.75 80 ASP A O 1
ATOM 646 N N . ASN A 1 81 ? -1.986 -3.305 -20.688 1.00 96.31 81 ASN A N 1
ATOM 647 C CA . ASN A 1 81 ? -1.273 -2.737 -21.830 1.00 96.31 81 ASN A CA 1
ATOM 648 C C . ASN A 1 81 ? 0.254 -2.932 -21.750 1.00 96.31 81 ASN A C 1
ATOM 650 O O . ASN A 1 81 ? 0.982 -2.266 -22.491 1.00 96.31 81 ASN A O 1
ATOM 654 N N . TYR A 1 82 ? 0.750 -3.787 -20.847 1.00 94.44 82 TYR A N 1
ATOM 655 C CA . TYR A 1 82 ? 2.178 -4.071 -20.634 1.00 94.44 82 TYR A CA 1
ATOM 656 C C . TYR A 1 82 ? 3.030 -2.828 -20.291 1.00 94.44 82 TYR A C 1
ATOM 658 O O . TYR A 1 82 ? 4.224 -2.752 -20.578 1.00 94.44 82 TYR A O 1
ATOM 666 N N . ARG A 1 83 ? 2.431 -1.818 -19.647 1.00 94.50 83 ARG A N 1
ATOM 667 C CA . ARG A 1 83 ? 3.064 -0.546 -19.246 1.00 94.50 83 ARG A CA 1
ATOM 668 C C . ARG A 1 83 ? 3.540 -0.578 -17.789 1.00 94.50 83 ARG A C 1
ATOM 670 O O . ARG A 1 83 ? 3.221 0.314 -17.003 1.00 94.50 83 ARG A O 1
ATOM 677 N N . PHE A 1 84 ? 4.346 -1.577 -17.434 1.00 93.75 84 PHE A N 1
ATOM 678 C CA . PHE A 1 84 ? 4.793 -1.840 -16.055 1.00 93.75 84 PHE A CA 1
ATOM 679 C C . PHE A 1 84 ? 5.453 -0.638 -15.364 1.00 93.75 84 PHE A C 1
ATOM 681 O O . PHE A 1 84 ? 5.118 -0.327 -14.224 1.00 93.75 84 PHE A O 1
ATOM 688 N N . GLY A 1 85 ? 6.339 0.086 -16.057 1.00 92.94 85 GLY A N 1
ATOM 689 C CA . GLY A 1 85 ? 7.008 1.262 -15.484 1.00 92.94 85 GLY A CA 1
ATOM 690 C C . GLY A 1 85 ? 6.037 2.391 -15.119 1.00 92.94 85 GLY A C 1
ATOM 691 O O . GLY A 1 85 ? 6.169 3.006 -14.064 1.00 92.94 85 GLY A O 1
ATOM 692 N N . GLN A 1 86 ? 5.009 2.623 -15.945 1.00 94.75 86 GLN A N 1
ATOM 693 C CA . GLN A 1 86 ? 3.972 3.624 -15.659 1.00 94.75 86 GLN A CA 1
ATOM 694 C C . GLN A 1 86 ? 3.081 3.183 -14.495 1.00 94.75 86 GLN A C 1
ATOM 696 O O . GLN A 1 86 ? 2.772 4.001 -13.627 1.00 94.75 86 GLN A O 1
ATOM 701 N N . ALA A 1 87 ? 2.718 1.898 -14.452 1.00 96.69 87 ALA A N 1
ATOM 702 C CA . ALA A 1 87 ? 1.957 1.318 -13.352 1.00 96.69 87 ALA A CA 1
ATOM 703 C C . ALA A 1 87 ? 2.699 1.485 -12.015 1.00 96.69 87 ALA A C 1
ATOM 705 O O . ALA A 1 87 ? 2.128 2.015 -11.061 1.00 96.69 87 ALA A O 1
ATOM 706 N N . LEU A 1 88 ? 3.981 1.103 -11.963 1.00 95.81 88 LEU A N 1
ATOM 707 C CA . LEU A 1 88 ? 4.804 1.217 -10.759 1.00 95.81 88 LEU A CA 1
ATOM 708 C C . LEU A 1 88 ? 4.990 2.675 -10.331 1.00 95.81 88 LEU A C 1
ATOM 710 O O . LEU A 1 88 ? 4.828 2.983 -9.154 1.00 95.81 88 LEU A O 1
ATOM 714 N N . HIS A 1 89 ? 5.267 3.583 -11.271 1.00 95.62 89 HIS A N 1
ATOM 715 C CA . HIS A 1 89 ? 5.426 5.003 -10.959 1.00 95.62 89 HIS A CA 1
ATOM 716 C C . HIS A 1 89 ? 4.147 5.605 -10.356 1.00 95.62 89 HIS A C 1
ATOM 718 O O . HIS A 1 89 ? 4.196 6.273 -9.327 1.00 95.62 89 HIS A O 1
ATOM 724 N N . LYS A 1 90 ? 2.975 5.304 -10.927 1.00 97.00 90 LYS A N 1
ATOM 725 C CA . LYS A 1 90 ? 1.681 5.750 -10.385 1.00 97.00 90 LYS A CA 1
ATOM 726 C C . LYS A 1 90 ? 1.418 5.201 -8.980 1.00 97.00 90 LYS A C 1
ATOM 728 O O . LYS A 1 90 ? 0.946 5.937 -8.112 1.00 97.00 90 LYS A O 1
ATOM 733 N N . LEU A 1 91 ? 1.720 3.922 -8.748 1.00 97.25 91 LEU A N 1
ATOM 734 C CA . LEU A 1 91 ? 1.589 3.311 -7.423 1.00 97.25 91 LEU A CA 1
ATOM 735 C C . LEU A 1 91 ? 2.544 3.940 -6.410 1.00 97.25 91 LEU A C 1
ATOM 737 O O . LEU A 1 91 ? 2.127 4.203 -5.283 1.00 97.25 91 LEU A O 1
ATOM 741 N N . TYR A 1 92 ? 3.786 4.213 -6.813 1.00 97.31 92 TYR A N 1
ATOM 742 C CA . TYR A 1 92 ? 4.770 4.917 -5.997 1.00 97.31 92 TYR A CA 1
ATOM 743 C C . TYR A 1 92 ? 4.248 6.295 -5.575 1.00 97.31 92 TYR A C 1
ATOM 745 O O . TYR A 1 92 ? 4.169 6.571 -4.379 1.00 97.31 92 TYR A O 1
ATOM 753 N N . GLU A 1 93 ? 3.802 7.116 -6.531 1.00 97.25 93 GLU A N 1
ATOM 754 C CA . GLU A 1 93 ? 3.268 8.459 -6.269 1.00 97.25 93 GLU A CA 1
ATOM 755 C C . GLU A 1 93 ? 2.089 8.422 -5.290 1.00 97.25 93 GLU A C 1
ATOM 757 O O . GLU A 1 93 ? 2.048 9.159 -4.301 1.00 97.25 93 GLU A O 1
ATOM 762 N N . PHE A 1 94 ? 1.133 7.517 -5.521 1.00 98.12 94 PHE A N 1
ATOM 763 C CA . PHE A 1 94 ? -0.008 7.345 -4.628 1.00 98.12 94 PHE A CA 1
ATOM 764 C C . PHE A 1 94 ? 0.427 6.903 -3.227 1.00 98.12 94 PHE A C 1
ATOM 766 O O . PHE A 1 94 ? 0.024 7.512 -2.230 1.00 98.12 94 PHE A O 1
ATOM 773 N N . PHE A 1 95 ? 1.230 5.843 -3.131 1.00 97.94 95 PHE A N 1
ATOM 774 C CA . PHE A 1 95 ? 1.596 5.270 -1.844 1.00 97.94 95 PHE A CA 1
ATOM 775 C C . PHE A 1 95 ? 2.433 6.259 -1.035 1.00 97.94 95 PHE A C 1
ATOM 777 O O . PHE A 1 95 ? 2.150 6.499 0.138 1.00 97.94 95 PHE A O 1
ATOM 784 N N . TRP A 1 96 ? 3.429 6.884 -1.655 1.00 96.81 96 TRP A N 1
ATOM 785 C CA . TRP A 1 96 ? 4.323 7.796 -0.960 1.00 96.81 96 TRP A CA 1
ATOM 786 C C . TRP A 1 96 ? 3.624 9.110 -0.603 1.00 96.81 96 TRP A C 1
ATOM 788 O O . TRP A 1 96 ? 3.499 9.448 0.574 1.00 96.81 96 TRP A O 1
ATOM 798 N N . HIS A 1 97 ? 3.114 9.838 -1.595 1.00 96.75 97 HIS A N 1
ATOM 799 C CA . HIS A 1 97 ? 2.699 11.228 -1.400 1.00 96.75 97 HIS A CA 1
ATOM 800 C C . HIS A 1 97 ? 1.248 11.390 -0.963 1.00 96.75 97 HIS A C 1
ATOM 802 O O . HIS A 1 97 ? 0.899 12.386 -0.321 1.00 96.75 97 HIS A O 1
ATOM 808 N N . ASN A 1 98 ? 0.370 10.448 -1.311 1.00 97.31 98 ASN A N 1
ATOM 809 C CA . ASN A 1 98 ? -1.044 10.549 -0.957 1.00 97.31 98 ASN A CA 1
ATOM 810 C C . ASN A 1 98 ? -1.349 9.760 0.309 1.00 97.31 98 ASN A C 1
ATOM 812 O O . ASN A 1 98 ? -2.029 10.272 1.200 1.00 97.31 98 ASN A O 1
ATOM 816 N N . PHE A 1 99 ? -0.835 8.536 0.403 1.00 97.56 99 PHE A N 1
ATOM 817 C CA . PHE A 1 99 ? -1.045 7.710 1.578 1.00 97.56 99 PHE A CA 1
ATOM 818 C C . PHE A 1 99 ? -0.081 8.078 2.710 1.00 97.56 99 PHE A C 1
ATOM 820 O O . PHE A 1 99 ? -0.545 8.554 3.746 1.00 97.56 99 PHE A O 1
ATOM 827 N N . CYS A 1 100 ? 1.234 7.932 2.523 1.00 96.56 100 CYS A N 1
ATOM 828 C CA . CYS A 1 100 ? 2.178 8.135 3.622 1.00 96.56 100 CYS A CA 1
ATOM 829 C C . CYS A 1 100 ? 2.292 9.601 4.055 1.00 96.56 100 CYS A C 1
ATOM 831 O O . CYS A 1 100 ? 2.089 9.907 5.222 1.00 96.56 100 CYS A O 1
ATOM 833 N N . ASP A 1 101 ? 2.598 10.520 3.141 1.00 96.19 101 ASP A N 1
ATOM 834 C CA . ASP A 1 101 ? 2.905 11.901 3.541 1.00 96.19 101 ASP A CA 1
ATOM 835 C C . ASP A 1 101 ? 1.656 12.688 3.983 1.00 96.19 101 ASP A C 1
ATOM 837 O O . ASP A 1 101 ? 1.755 13.633 4.762 1.00 96.19 101 ASP A O 1
ATOM 841 N N . LYS A 1 102 ? 0.464 12.313 3.493 1.00 96.44 102 LYS A N 1
ATOM 842 C CA . LYS A 1 102 ? -0.791 13.037 3.768 1.00 96.44 102 LYS A CA 1
ATOM 843 C C . LYS A 1 102 ? -1.732 12.250 4.667 1.00 96.44 102 LYS A C 1
ATOM 845 O O . LYS A 1 102 ? -2.074 12.719 5.750 1.00 96.44 102 LYS A O 1
ATOM 850 N N . TYR A 1 103 ? -2.204 11.085 4.221 1.00 97.19 103 TYR A N 1
ATOM 851 C CA . TYR A 1 103 ? -3.269 10.388 4.941 1.00 97.19 103 TYR A CA 1
ATOM 852 C C . TYR A 1 103 ? -2.802 9.806 6.278 1.00 97.19 103 TYR A C 1
ATOM 854 O O . TYR A 1 103 ? -3.538 9.923 7.252 1.00 97.19 103 TYR A O 1
ATOM 862 N N . ILE A 1 104 ? -1.583 9.260 6.375 1.00 95.88 104 ILE A N 1
ATOM 863 C CA . ILE A 1 104 ? -1.042 8.800 7.666 1.00 95.88 104 ILE A CA 1
ATOM 864 C C . ILE A 1 104 ? -0.967 9.962 8.665 1.00 95.88 104 ILE A C 1
ATOM 866 O O . ILE A 1 104 ? -1.432 9.813 9.795 1.00 95.88 104 ILE A O 1
ATOM 870 N N . GLU A 1 105 ? -0.486 11.138 8.265 1.00 95.81 105 GLU A N 1
ATOM 871 C CA . GLU A 1 105 ? -0.421 12.300 9.164 1.00 95.81 105 GLU A CA 1
ATOM 872 C C . GLU A 1 105 ? -1.808 12.796 9.599 1.00 95.81 105 GLU A C 1
ATOM 874 O O . GLU A 1 105 ? -2.018 13.132 10.766 1.00 95.81 105 GLU A O 1
ATOM 879 N N . ILE A 1 106 ? -2.793 12.781 8.694 1.00 95.50 106 ILE A N 1
ATOM 880 C CA . ILE A 1 106 ? -4.192 13.078 9.041 1.00 95.50 106 ILE A CA 1
ATOM 881 C C . ILE A 1 106 ? -4.743 12.020 10.002 1.00 95.50 106 ILE A C 1
ATOM 883 O O . ILE A 1 106 ? -5.411 12.364 10.977 1.00 95.50 106 ILE A O 1
ATOM 887 N N . SER A 1 107 ? -4.437 10.745 9.757 1.00 94.31 107 SER A N 1
ATOM 888 C CA . SER A 1 107 ? -4.927 9.637 10.569 1.00 94.31 107 SER A CA 1
ATOM 889 C C . SER A 1 107 ? -4.467 9.766 12.017 1.00 94.31 107 SER A C 1
ATOM 891 O O . SER A 1 107 ? -5.284 9.597 12.911 1.00 94.31 107 SER A O 1
ATOM 893 N N . LYS A 1 108 ? -3.217 10.187 12.267 1.00 93.50 108 LYS A N 1
ATOM 894 C CA . LYS A 1 108 ? -2.701 10.435 13.626 1.00 93.50 108 LYS A CA 1
ATOM 895 C C . LYS A 1 108 ? -3.577 11.418 14.402 1.00 93.50 108 LYS A C 1
ATOM 897 O O . LYS A 1 108 ? -3.849 11.188 15.574 1.00 93.50 108 LYS A O 1
ATOM 902 N N . LYS A 1 109 ? -4.058 12.479 13.743 1.00 93.50 109 LYS A N 1
ATOM 903 C CA . LYS A 1 109 ? -4.962 13.466 14.355 1.00 93.50 109 LYS A CA 1
ATOM 904 C C . LYS A 1 109 ? -6.354 12.883 14.598 1.00 93.50 109 LYS A C 1
ATOM 906 O O . LYS A 1 109 ? -6.932 13.106 15.652 1.00 93.50 109 LYS A O 1
ATOM 911 N N . GLN A 1 110 ? -6.878 12.111 13.646 1.00 92.94 110 GLN A N 1
ATOM 912 C CA . GLN A 1 110 ? -8.188 11.459 13.776 1.00 92.94 110 GLN A CA 1
ATOM 913 C C . GLN A 1 110 ? -8.211 10.360 14.847 1.00 92.94 110 GLN A C 1
ATOM 915 O O . GLN A 1 110 ? -9.259 10.119 15.435 1.00 92.94 110 GLN A O 1
ATOM 920 N N . MET A 1 111 ? -7.076 9.708 15.125 1.00 88.44 111 MET A N 1
ATOM 921 C CA . MET A 1 111 ? -6.972 8.680 16.170 1.00 88.44 111 MET A CA 1
ATOM 922 C C . MET A 1 111 ? -7.186 9.225 17.586 1.00 88.44 111 MET A C 1
ATOM 924 O O . MET A 1 111 ? -7.487 8.432 18.477 1.00 88.44 111 MET A O 1
ATOM 928 N N . ALA A 1 112 ? -7.025 10.537 17.791 1.00 89.25 112 ALA A N 1
ATOM 929 C CA . ALA A 1 112 ? -7.273 11.194 19.073 1.00 89.25 112 ALA A CA 1
ATOM 930 C C . ALA A 1 112 ? -8.772 11.406 19.363 1.00 89.25 112 ALA A C 1
ATOM 932 O O . ALA A 1 112 ? -9.131 11.693 20.499 1.00 89.25 112 ALA A O 1
ATOM 933 N N . ASP A 1 113 ? -9.641 11.271 18.356 1.00 90.00 113 ASP A N 1
ATOM 934 C CA . ASP A 1 113 ? -11.095 11.329 18.518 1.00 90.00 113 ASP A CA 1
ATOM 935 C C . ASP A 1 113 ? -11.674 9.908 18.551 1.00 90.00 113 ASP A C 1
ATOM 937 O O . ASP A 1 113 ? -11.681 9.197 17.540 1.00 90.00 113 ASP A O 1
ATOM 941 N N . ASP A 1 114 ? -12.223 9.506 19.698 1.00 86.62 114 ASP A N 1
ATOM 942 C CA . ASP A 1 114 ? -12.822 8.184 19.915 1.00 86.62 114 ASP A CA 1
ATOM 943 C C . ASP A 1 114 ? -13.918 7.830 18.894 1.00 86.62 114 ASP A C 1
ATOM 945 O O . ASP A 1 114 ? -14.087 6.659 18.529 1.00 86.62 114 ASP A O 1
ATOM 949 N N . LYS A 1 115 ? -14.651 8.825 18.370 1.00 88.31 115 LYS A N 1
ATOM 950 C CA . LYS A 1 115 ? -15.724 8.608 17.381 1.00 88.31 115 LYS A CA 1
ATOM 951 C C . LYS A 1 115 ? -15.178 8.267 15.993 1.00 88.31 115 LYS A C 1
ATOM 953 O O . LYS A 1 115 ? -15.871 7.608 15.195 1.00 88.31 115 LYS A O 1
ATOM 958 N N . LEU A 1 116 ? -13.965 8.726 15.682 1.00 90.25 116 LEU A N 1
ATOM 959 C CA . LEU A 1 116 ? -13.305 8.544 14.388 1.00 90.25 116 LEU A CA 1
ATOM 960 C C . LEU A 1 116 ? -12.284 7.409 14.407 1.00 90.25 116 LEU A C 1
ATOM 962 O O . LEU A 1 116 ? -12.175 6.703 13.406 1.00 90.25 116 LEU A O 1
ATOM 966 N N . GLN A 1 117 ? -11.626 7.172 15.543 1.00 89.19 117 GLN A N 1
ATOM 967 C CA . GLN A 1 117 ? -10.525 6.223 15.708 1.00 89.19 117 GLN A CA 1
ATOM 968 C C . GLN A 1 117 ? -10.770 4.881 15.002 1.00 89.19 117 GLN A C 1
ATOM 970 O O . GLN A 1 117 ? -10.001 4.490 14.124 1.00 89.19 117 GLN A O 1
ATOM 975 N N . LYS A 1 118 ? -11.873 4.188 15.322 1.00 87.25 118 LYS A N 1
ATOM 976 C CA . LYS A 1 118 ? -12.188 2.877 14.721 1.00 87.25 118 LYS A CA 1
ATOM 977 C C . LYS A 1 118 ? -12.315 2.953 13.194 1.00 87.25 118 LYS A C 1
ATOM 979 O O . LYS A 1 118 ? -11.794 2.102 12.482 1.00 87.25 118 LYS A O 1
ATOM 984 N N . ASN A 1 119 ? -12.993 3.982 12.693 1.00 89.94 119 ASN A N 1
ATOM 985 C CA . ASN A 1 119 ? -13.217 4.166 11.262 1.00 89.94 119 ASN A CA 1
ATOM 986 C C . ASN A 1 119 ? -11.900 4.421 10.519 1.00 89.94 119 ASN A C 1
ATOM 988 O O . ASN A 1 119 ? -11.636 3.820 9.481 1.00 89.94 119 ASN A O 1
ATOM 992 N N . THR A 1 120 ? -11.055 5.286 11.077 1.00 92.50 120 THR A N 1
ATOM 993 C CA . THR A 1 120 ? -9.741 5.596 10.515 1.00 92.50 120 THR A CA 1
ATOM 994 C C . THR A 1 120 ? -8.830 4.365 10.512 1.00 92.50 120 THR A C 1
ATOM 996 O O . THR A 1 120 ? -8.123 4.143 9.533 1.00 92.50 120 THR A O 1
ATOM 999 N N . GLN A 1 121 ? -8.874 3.519 11.548 1.00 90.50 121 GLN A N 1
ATOM 1000 C CA . GLN A 1 121 ? -8.119 2.255 11.589 1.00 90.50 121 GLN A CA 1
ATOM 1001 C C . GLN A 1 121 ? -8.541 1.294 10.472 1.00 90.50 121 GLN A C 1
ATOM 1003 O O . GLN A 1 121 ? -7.686 0.730 9.786 1.00 90.50 121 GLN A O 1
ATOM 1008 N N . GLU A 1 122 ? -9.849 1.133 10.258 1.00 89.25 122 GLU A N 1
ATOM 1009 C CA . GLU A 1 122 ? -10.383 0.301 9.174 1.00 89.25 122 GLU A CA 1
ATOM 1010 C C . GLU A 1 122 ? -9.946 0.821 7.796 1.00 89.25 122 GLU A C 1
ATOM 1012 O O . GLU A 1 122 ? -9.488 0.040 6.958 1.00 89.25 122 GLU A O 1
ATOM 1017 N N . ILE A 1 123 ? -10.015 2.139 7.576 1.00 92.62 123 ILE A N 1
ATOM 1018 C CA . ILE A 1 123 ? -9.580 2.760 6.317 1.00 92.62 123 ILE A CA 1
ATOM 1019 C C . ILE A 1 123 ? -8.070 2.598 6.106 1.00 92.62 123 ILE A C 1
ATOM 1021 O O . ILE A 1 123 ? -7.655 2.231 5.006 1.00 92.62 123 ILE A O 1
ATOM 1025 N N . LEU A 1 124 ? -7.246 2.831 7.136 1.00 93.31 124 LEU A N 1
ATOM 1026 C CA . LEU A 1 124 ? -5.791 2.659 7.057 1.00 93.31 124 LEU A CA 1
ATOM 1027 C C . LEU A 1 124 ? -5.420 1.249 6.602 1.00 93.31 124 LEU A C 1
ATOM 1029 O O . LEU A 1 124 ? -4.627 1.094 5.673 1.00 93.31 124 LEU A O 1
ATOM 1033 N N . ILE A 1 125 ? -6.012 0.226 7.223 1.00 91.19 125 ILE A N 1
ATOM 1034 C CA . ILE A 1 125 ? -5.721 -1.165 6.865 1.00 91.19 125 ILE A CA 1
ATOM 1035 C C . ILE A 1 125 ? -6.205 -1.505 5.478 1.00 91.19 125 ILE A C 1
ATOM 1037 O O . ILE A 1 125 ? -5.509 -2.201 4.748 1.00 91.19 125 ILE A O 1
ATOM 1041 N N . TYR A 1 126 ? -7.373 -1.016 5.093 1.00 92.31 126 TYR A N 1
ATOM 1042 C CA . TYR A 1 126 ? -7.888 -1.277 3.764 1.00 92.31 126 TYR A CA 1
ATOM 1043 C C . TYR A 1 126 ? -7.029 -0.665 2.666 1.00 92.31 126 TYR A C 1
ATOM 1045 O O . TYR A 1 126 ? -6.758 -1.331 1.665 1.00 92.31 126 TYR A O 1
ATOM 1053 N N . ILE A 1 127 ? -6.570 0.575 2.850 1.00 94.88 127 ILE A N 1
ATOM 1054 C CA . ILE A 1 127 ? -5.666 1.218 1.894 1.00 94.88 127 ILE A CA 1
ATOM 1055 C C . ILE A 1 127 ? -4.335 0.475 1.858 1.00 94.88 127 ILE A C 1
ATOM 1057 O O . ILE A 1 127 ? -3.836 0.206 0.767 1.00 94.88 127 ILE A O 1
ATOM 1061 N N . LEU A 1 128 ? -3.786 0.106 3.020 1.00 95.19 128 LEU A N 1
ATOM 1062 C CA . LEU A 1 128 ? -2.551 -0.665 3.101 1.00 95.19 128 LEU A CA 1
ATOM 1063 C C . LEU A 1 128 ? -2.697 -2.005 2.373 1.00 95.19 128 LEU A C 1
ATOM 1065 O O . LEU A 1 128 ? -1.942 -2.264 1.447 1.00 95.19 128 LEU A O 1
ATOM 1069 N N . LEU A 1 129 ? -3.703 -2.811 2.717 1.00 93.50 129 LEU A N 1
ATOM 1070 C CA . LEU A 1 129 ? -3.972 -4.107 2.092 1.00 93.50 129 LEU A CA 1
ATOM 1071 C C . LEU A 1 129 ? -4.151 -3.981 0.576 1.00 93.50 129 LEU A C 1
ATOM 1073 O O . LEU A 1 129 ? -3.552 -4.741 -0.181 1.00 93.50 129 LEU A O 1
ATOM 1077 N N . SER A 1 130 ? -4.948 -3.009 0.128 1.00 94.38 130 SER A N 1
ATOM 1078 C CA . SER A 1 130 ? -5.157 -2.765 -1.302 1.00 94.38 130 SER A CA 1
ATOM 1079 C C . SER A 1 130 ? -3.851 -2.371 -1.990 1.00 94.38 130 SER A C 1
ATOM 1081 O O . SER A 1 130 ? -3.562 -2.851 -3.078 1.00 94.38 130 SER A O 1
ATOM 1083 N N . SER A 1 131 ? -3.026 -1.544 -1.345 1.00 96.56 131 SER A N 1
ATOM 1084 C CA . SER A 1 131 ? -1.727 -1.140 -1.888 1.00 96.56 131 SER A CA 1
ATOM 1085 C C . SER A 1 131 ? -0.747 -2.309 -1.966 1.00 96.56 131 SER A C 1
ATOM 1087 O O . SER A 1 131 ? -0.051 -2.433 -2.966 1.00 96.56 131 SER A O 1
ATOM 1089 N N . LEU A 1 132 ? -0.714 -3.191 -0.959 1.00 96.44 132 LEU A N 1
ATOM 1090 C CA . LEU A 1 132 ? 0.127 -4.393 -0.975 1.00 96.44 132 LEU A CA 1
ATOM 1091 C C . LEU A 1 132 ? -0.254 -5.315 -2.132 1.00 96.44 132 LEU A C 1
ATOM 1093 O O . LEU A 1 132 ? 0.633 -5.759 -2.849 1.00 96.44 132 LEU A O 1
ATOM 1097 N N . LYS A 1 133 ? -1.557 -5.533 -2.364 1.00 95.31 133 LYS A N 1
ATOM 1098 C CA . LYS A 1 133 ? -2.047 -6.295 -3.523 1.00 95.31 133 LYS A CA 1
ATOM 1099 C C . LYS A 1 133 ? -1.566 -5.682 -4.836 1.00 95.31 133 LYS A C 1
ATOM 1101 O O . LYS A 1 133 ? -0.959 -6.378 -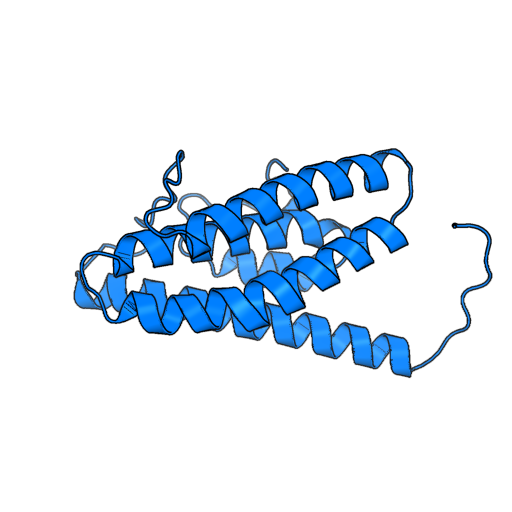5.638 1.00 95.31 133 LYS A O 1
ATOM 1106 N N . LEU A 1 134 ? -1.760 -4.371 -5.011 1.00 96.44 134 LEU A N 1
ATOM 1107 C CA . LEU A 1 134 ? -1.349 -3.656 -6.225 1.00 96.44 134 LEU A CA 1
ATOM 1108 C C . LEU A 1 134 ? 0.172 -3.680 -6.458 1.00 96.44 134 LEU A C 1
ATOM 1110 O O . LEU A 1 134 ? 0.623 -3.698 -7.601 1.00 96.44 134 LEU A O 1
ATOM 1114 N N . LEU A 1 135 ? 0.965 -3.660 -5.385 1.00 97.31 135 LEU A N 1
ATOM 1115 C CA . LEU A 1 135 ? 2.428 -3.662 -5.440 1.00 97.31 135 LEU A CA 1
ATOM 1116 C C . LEU A 1 135 ? 3.033 -5.069 -5.545 1.00 97.31 135 LEU A C 1
ATOM 1118 O O . LEU A 1 135 ? 4.199 -5.187 -5.921 1.00 97.31 135 LEU A O 1
ATOM 1122 N N . HIS A 1 136 ? 2.278 -6.124 -5.233 1.00 96.69 136 HIS A N 1
ATOM 1123 C CA . HIS A 1 136 ? 2.785 -7.496 -5.176 1.00 96.69 136 HIS A CA 1
ATOM 1124 C C . HIS A 1 136 ? 3.454 -7.979 -6.477 1.00 96.69 136 HIS A C 1
ATOM 1126 O O . HIS A 1 136 ? 4.535 -8.559 -6.376 1.00 96.69 136 HIS A O 1
ATOM 1132 N N . PRO A 1 137 ? 2.942 -7.671 -7.690 1.00 94.69 137 PRO A N 1
ATOM 1133 C CA . PRO A 1 137 ? 3.619 -8.046 -8.936 1.00 94.69 137 PRO A CA 1
ATOM 1134 C C . PRO A 1 137 ? 5.007 -7.415 -9.114 1.00 94.69 137 PRO A C 1
ATOM 1136 O O . PRO A 1 137 ? 5.804 -7.910 -9.904 1.00 94.69 137 PRO A O 1
ATOM 1139 N N . PHE A 1 138 ? 5.298 -6.322 -8.402 1.00 95.81 138 PHE A N 1
ATOM 1140 C CA . PHE A 1 138 ? 6.569 -5.600 -8.482 1.00 95.81 138 PHE A CA 1
ATOM 1141 C C . PHE A 1 138 ? 7.505 -5.919 -7.312 1.00 95.81 138 PHE A C 1
ATOM 1143 O O . PHE A 1 138 ? 8.722 -5.896 -7.471 1.00 95.81 138 PHE A O 1
ATOM 1150 N N . MET A 1 139 ? 6.954 -6.175 -6.122 1.00 96.25 139 MET A N 1
ATOM 1151 C CA . MET A 1 139 ? 7.714 -6.359 -4.880 1.00 96.25 139 MET A CA 1
ATOM 1152 C C . MET A 1 139 ? 7.143 -7.522 -4.049 1.00 96.25 139 MET A C 1
ATOM 1154 O O . MET A 1 139 ? 6.622 -7.303 -2.948 1.00 96.25 139 MET A O 1
ATOM 1158 N N . PRO A 1 140 ? 7.215 -8.765 -4.551 1.00 96.75 140 PRO A N 1
ATOM 1159 C CA . PRO A 1 140 ? 6.470 -9.889 -3.988 1.00 96.75 140 PRO A CA 1
ATOM 1160 C C . PRO A 1 140 ? 6.876 -10.219 -2.548 1.00 96.75 140 PRO A C 1
ATOM 1162 O O . PRO A 1 140 ? 6.014 -10.426 -1.703 1.00 96.75 140 PRO A O 1
ATOM 1165 N N . PHE A 1 141 ? 8.172 -10.184 -2.232 1.00 96.81 141 PHE A N 1
ATOM 1166 C CA . PHE A 1 141 ? 8.680 -10.617 -0.926 1.00 96.81 141 PHE A CA 1
ATOM 1167 C C . PHE A 1 141 ? 8.251 -9.705 0.229 1.00 96.81 141 PHE A C 1
ATOM 1169 O O . PHE A 1 141 ? 7.667 -10.168 1.203 1.00 96.81 141 PHE A O 1
ATOM 1176 N N . ILE A 1 142 ? 8.498 -8.395 0.122 1.00 97.12 142 ILE A N 1
ATOM 1177 C CA . ILE A 1 142 ? 8.148 -7.453 1.197 1.00 97.12 142 ILE A CA 1
ATOM 1178 C C . ILE A 1 142 ? 6.633 -7.304 1.354 1.00 97.12 142 ILE A C 1
ATOM 1180 O O . ILE A 1 142 ? 6.138 -7.164 2.470 1.00 97.12 142 ILE A O 1
ATOM 1184 N N . THR A 1 143 ? 5.885 -7.340 0.248 1.00 97.38 143 THR A N 1
ATOM 1185 C CA . THR A 1 143 ? 4.424 -7.227 0.311 1.00 97.38 143 THR A CA 1
ATOM 1186 C C . THR A 1 143 ? 3.792 -8.461 0.945 1.00 97.38 143 THR A C 1
ATOM 1188 O O . THR A 1 143 ? 2.869 -8.308 1.744 1.00 97.38 143 THR A O 1
ATOM 1191 N N . GLU A 1 144 ? 4.320 -9.654 0.656 1.00 96.75 144 GLU A N 1
ATOM 1192 C CA . GLU A 1 144 ? 3.915 -10.905 1.298 1.00 96.75 144 GLU A CA 1
ATOM 1193 C C . GLU A 1 144 ? 4.227 -10.884 2.797 1.00 96.75 144 GLU A C 1
ATOM 1195 O O . GLU A 1 144 ? 3.326 -11.094 3.604 1.00 96.75 144 GLU A O 1
ATOM 1200 N N . GLU A 1 145 ? 5.460 -10.547 3.182 1.00 96.00 145 GLU A N 1
ATOM 1201 C CA . GLU A 1 145 ? 5.867 -10.498 4.592 1.00 96.00 145 GLU A CA 1
ATOM 1202 C C . GLU A 1 145 ? 4.956 -9.567 5.406 1.00 96.00 145 GLU A C 1
ATOM 1204 O O . GLU A 1 145 ? 4.421 -9.938 6.451 1.00 96.00 145 GLU A O 1
ATOM 1209 N N . ILE A 1 146 ? 4.688 -8.366 4.886 1.00 95.19 146 ILE A N 1
ATOM 1210 C CA . ILE A 1 146 ? 3.784 -7.421 5.545 1.00 95.19 146 ILE A CA 1
ATOM 1211 C C . ILE A 1 146 ? 2.356 -7.976 5.610 1.00 95.19 146 ILE A C 1
ATOM 1213 O O . ILE A 1 146 ? 1.689 -7.846 6.640 1.00 95.19 146 ILE A O 1
ATOM 1217 N N . TYR A 1 147 ? 1.863 -8.588 4.531 1.00 93.94 147 TYR A N 1
ATOM 1218 C CA . TYR A 1 147 ? 0.527 -9.181 4.498 1.00 93.94 147 TYR A CA 1
ATOM 1219 C C . TYR A 1 147 ? 0.365 -10.279 5.556 1.00 93.94 147 TYR A C 1
ATOM 1221 O O . TYR A 1 147 ? -0.646 -10.309 6.267 1.00 93.94 147 TYR A O 1
ATOM 1229 N N . GLN A 1 148 ? 1.389 -11.115 5.742 1.00 91.50 148 GLN A N 1
ATOM 1230 C CA . GLN A 1 148 ? 1.395 -12.153 6.770 1.00 91.50 148 GLN A CA 1
ATOM 1231 C C . GLN A 1 148 ? 1.376 -11.591 8.195 1.00 91.50 148 GLN A C 1
ATOM 1233 O O . GLN A 1 148 ? 0.876 -12.260 9.099 1.00 91.50 148 GLN A O 1
ATOM 1238 N N . GLN A 1 149 ? 1.785 -10.342 8.414 1.00 89.94 149 GLN A N 1
ATOM 1239 C CA . GLN A 1 149 ? 1.688 -9.681 9.720 1.00 89.94 149 GLN A CA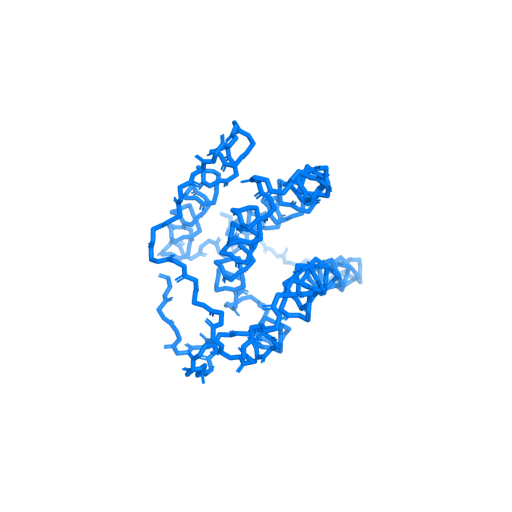 1
ATOM 1240 C C . GLN A 1 149 ? 0.319 -9.025 9.983 1.00 89.94 149 GLN A C 1
ATOM 1242 O O . GLN A 1 149 ? -0.021 -8.752 11.136 1.00 89.94 149 GLN A O 1
ATOM 1247 N N . LEU A 1 150 ? -0.516 -8.808 8.957 1.00 86.50 150 LEU A N 1
ATOM 1248 C CA . LEU A 1 150 ? -1.840 -8.194 9.130 1.00 86.50 150 LEU A CA 1
ATOM 1249 C C . LEU A 1 150 ? -2.782 -9.083 9.959 1.00 86.50 150 LEU A C 1
ATOM 1251 O O . LEU A 1 150 ? -2.823 -10.289 9.734 1.00 86.50 150 LEU A O 1
ATOM 1255 N N . PRO A 1 151 ? -3.609 -8.550 10.877 1.00 80.00 151 PRO A N 1
ATOM 1256 C CA . PRO A 1 151 ? -4.487 -9.350 11.741 1.00 80.00 151 PRO A CA 1
ATOM 1257 C C . PRO A 1 151 ? -5.754 -9.867 11.023 1.00 80.00 151 PRO A C 1
ATOM 1259 O O . PRO A 1 151 ? -6.853 -9.799 11.564 1.00 80.00 151 PRO A O 1
ATOM 1262 N N . ILE A 1 152 ? -5.619 -10.374 9.797 1.00 78.06 152 ILE A N 1
ATOM 1263 C CA . ILE A 1 152 ? -6.720 -10.882 8.967 1.00 78.06 152 ILE A CA 1
ATOM 1264 C C . ILE A 1 152 ? -6.987 -12.357 9.308 1.00 78.06 152 ILE A C 1
ATOM 1266 O O . ILE A 1 152 ? -6.061 -13.149 9.497 1.00 78.06 152 ILE A O 1
ATOM 1270 N N . LYS A 1 153 ? -8.264 -12.740 9.386 1.00 73.94 153 LYS A N 1
ATOM 1271 C CA . LYS A 1 153 ? -8.682 -14.129 9.623 1.00 73.94 153 LYS A CA 1
ATOM 1272 C C . LYS A 1 153 ? -8.525 -14.969 8.349 1.00 73.94 153 LYS A C 1
ATOM 1274 O O . LYS A 1 153 ? -8.878 -14.502 7.272 1.00 73.94 153 LYS A O 1
ATOM 1279 N N . ASN A 1 154 ? -8.066 -16.216 8.484 1.00 75.62 154 ASN A N 1
ATOM 1280 C CA . ASN A 1 154 ? -7.891 -17.173 7.378 1.00 75.62 154 ASN A CA 1
ATOM 1281 C C . ASN A 1 154 ? -6.982 -16.660 6.242 1.00 75.62 154 ASN A C 1
ATOM 1283 O O . ASN A 1 154 ? -7.285 -16.869 5.067 1.00 75.62 154 ASN A O 1
ATOM 1287 N N . LYS A 1 155 ? -5.881 -15.979 6.591 1.00 81.00 155 LYS A N 1
ATOM 1288 C CA . LYS A 1 155 ? -4.882 -15.531 5.611 1.00 81.00 155 LYS A CA 1
ATOM 1289 C C . LYS A 1 155 ? -4.319 -16.715 4.835 1.00 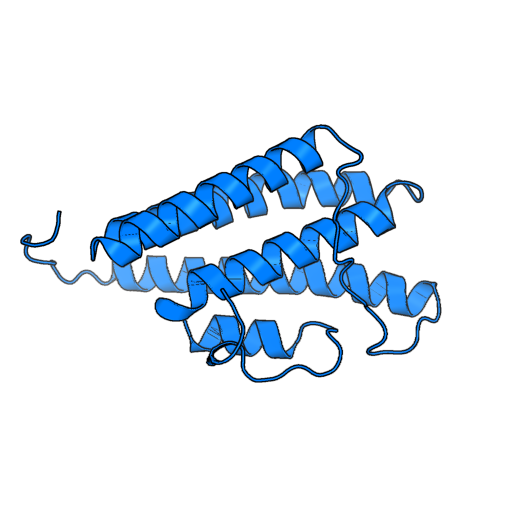81.00 155 LYS A C 1
ATOM 1291 O O . LYS A 1 155 ? -3.931 -17.725 5.419 1.00 81.00 155 LYS A O 1
ATOM 1296 N N . LYS A 1 156 ? -4.268 -16.549 3.520 1.00 86.81 156 LYS A N 1
ATOM 1297 C CA . LYS A 1 156 ? -3.482 -17.383 2.612 1.00 86.81 156 LYS A CA 1
ATOM 1298 C C . LYS A 1 156 ? -2.223 -16.619 2.196 1.00 86.81 156 LYS A C 1
ATOM 1300 O O . LYS A 1 156 ? -1.892 -15.622 2.828 1.00 86.81 156 LYS A O 1
ATOM 1305 N N . MET A 1 157 ? -1.521 -17.069 1.161 1.00 91.25 157 MET A N 1
ATOM 1306 C CA . MET A 1 157 ? -0.482 -16.256 0.521 1.00 91.25 157 MET A CA 1
ATOM 1307 C C . MET A 1 157 ? -1.122 -15.101 -0.255 1.00 91.25 157 MET A C 1
ATOM 1309 O O . MET A 1 157 ? -2.159 -15.303 -0.893 1.00 91.25 157 MET A O 1
ATOM 1313 N N . LEU A 1 158 ? -0.507 -13.917 -0.233 1.00 91.31 158 LEU A N 1
ATOM 1314 C CA . LEU A 1 158 ? -0.979 -12.748 -0.982 1.00 91.31 158 LEU A CA 1
ATOM 1315 C C . LEU A 1 158 ? -1.040 -13.042 -2.484 1.00 91.31 158 LEU A C 1
ATOM 1317 O O . LEU A 1 158 ? -1.963 -12.596 -3.159 1.00 91.31 158 LEU A O 1
ATOM 1321 N N . MET A 1 159 ? -0.113 -13.858 -2.986 1.00 90.38 159 MET A N 1
ATOM 1322 C CA . MET A 1 159 ? -0.048 -14.265 -4.393 1.00 90.38 159 MET A CA 1
ATOM 1323 C C . MET A 1 159 ? -1.340 -14.913 -4.926 1.00 90.38 159 MET A C 1
ATOM 1325 O O . MET A 1 159 ? -1.623 -14.818 -6.117 1.00 90.38 159 MET A O 1
ATOM 1329 N N . ILE A 1 160 ? -2.131 -15.572 -4.069 1.00 90.56 160 ILE A N 1
ATOM 1330 C CA . ILE A 1 160 ? -3.387 -16.237 -4.468 1.00 90.56 160 ILE A CA 1
ATOM 1331 C C . ILE A 1 160 ? -4.640 -15.451 -4.071 1.00 90.56 160 ILE A C 1
ATOM 1333 O O . ILE A 1 160 ? -5.766 -15.936 -4.214 1.00 90.56 160 ILE A O 1
ATOM 1337 N N . GLU A 1 161 ? -4.458 -14.240 -3.552 1.00 88.31 161 GLU A N 1
ATOM 1338 C CA . GLU A 1 161 ? -5.558 -13.337 -3.256 1.00 88.31 161 GLU A CA 1
ATOM 1339 C C . GLU A 1 161 ? -6.115 -12.704 -4.528 1.00 88.31 161 GLU A C 1
ATOM 1341 O O . GLU A 1 161 ? -5.413 -12.443 -5.502 1.00 88.31 161 GLU A O 1
ATOM 1346 N N . LYS A 1 162 ? -7.412 -12.390 -4.498 1.00 86.38 162 LYS A N 1
ATOM 1347 C CA . LYS A 1 162 ? -8.035 -11.630 -5.584 1.00 86.38 162 LYS A CA 1
ATOM 1348 C C . LYS A 1 162 ? -7.548 -10.183 -5.574 1.00 86.38 162 LYS A C 1
ATOM 1350 O O . LYS A 1 162 ? -7.446 -9.579 -4.497 1.00 86.38 162 LYS A O 1
ATOM 1355 N N . TRP A 1 163 ? -7.330 -9.662 -6.779 1.00 76.38 163 TRP A N 1
ATOM 1356 C CA . TRP A 1 163 ? -6.920 -8.290 -7.066 1.00 76.38 163 TRP A CA 1
ATOM 1357 C C . TRP A 1 163 ? -7.952 -7.241 -6.629 1.00 76.38 163 TRP A C 1
ATOM 1359 O O . TRP A 1 163 ? -9.150 -7.332 -6.985 1.00 76.38 163 TRP A O 1
#

Foldseek 3Di:
DPPDDDDDDVVVVVVVVVLLVLLVVLLVLLLVLVVVVCVVVVPPQLPDDLDPDQDDPDPLLVVLVVLLVVLVVVLVVCVVVVNNVVNVVSLSCSCPPSLRVPLSVVLVVQCVDPVRNVSSSSSSVVSSLSSLLSCCVPPVVSSQVSQVSDSHHPDDGSVPDDD

InterPro domains:
  IPR002303 Valine-tRNA ligase [PTHR11946] (3-161)
  IPR009080 Aminoacyl-tRNA synthetase, class Ia, anticodon-binding [SSF47323] (20-163)
  IPR013155 Methionyl/Valyl/Leucyl/Isoleucyl-tRNA synthetase, anticodon-binding [PF08264] (61-163)
  IPR033705 Valyl tRNA synthetase, anticodon-binding domain [cd07962] (8-150)

Secondary structure (DSSP, 8-state):
---S-----HHHHHHHHHHHHHHHHHHHHHHHHHHHHHHHTTPPTT-----SS----SHHHHHHHHHHHHHHHHHHHHHHTT-HHHHHHHHHHIIIIIIIIIIIHHHHHHTTSHHHHHHHHHHHHHHHHHHHHHHTTT-HHHHHHHHHHS--TT---GGGS--